Protein AF-A0A956QE33-F1 (afdb_monomer_lite)

Secondary structure (DSSP, 8-state):
-PPPPPPTTHHHHTTEEEEE-TTS-EEEEE--TT----------S--GGG--GGGTTTTT-

pLDDT: mean 89.16, std 12.03, range [53.41, 98.56]

Radius of gyration: 18.25 Å; chains: 1; bounding box: 40×26×49 Å

Structure (mmCIF, N/CA/C/O backbone):
data_AF-A0A956QE33-F1
#
_entry.id   AF-A0A956QE33-F1
#
loop_
_atom_site.group_PDB
_atom_site.id
_atom_site.type_symbol
_atom_site.label_atom_id
_atom_site.label_alt_id
_atom_site.label_comp_id
_atom_site.label_asym_id
_atom_site.label_entity_id
_atom_site.label_seq_id
_atom_site.pdbx_PDB_ins_code
_atom_site.Cartn_x
_atom_site.Cartn_y
_atom_site.Cartn_z
_atom_site.occupancy
_atom_site.B_iso_or_equiv
_atom_site.auth_seq_id
_atom_site.auth_comp_id
_atom_site.auth_asym_id
_atom_site.auth_atom_id
_atom_site.pdbx_PDB_model_num
ATOM 1 N N . MET A 1 1 ? 31.992 -8.168 24.134 1.00 53.41 1 MET A N 1
ATOM 2 C CA . MET A 1 1 ? 31.166 -8.326 22.918 1.00 53.41 1 MET A CA 1
ATOM 3 C C . MET A 1 1 ? 30.121 -7.222 22.956 1.00 53.41 1 MET A C 1
ATOM 5 O O . MET A 1 1 ? 29.247 -7.280 23.805 1.00 53.41 1 MET A O 1
ATOM 9 N N . SER A 1 2 ? 30.302 -6.157 22.171 1.00 61.66 2 SER A N 1
ATOM 10 C CA . SER A 1 2 ? 29.381 -5.010 22.146 1.00 61.66 2 SER A CA 1
ATOM 11 C C . SER A 1 2 ? 28.166 -5.387 21.302 1.00 61.66 2 SER A C 1
ATOM 13 O O . SER A 1 2 ? 28.339 -5.739 20.137 1.00 61.66 2 SER A O 1
ATOM 15 N N . SER A 1 3 ? 26.964 -5.370 21.879 1.00 67.88 3 SER A N 1
ATOM 16 C CA . SER A 1 3 ? 25.719 -5.587 21.138 1.00 67.88 3 SER A CA 1
ATOM 17 C C . SER A 1 3 ? 25.542 -4.488 20.089 1.00 67.88 3 SER A C 1
ATOM 19 O O . SER A 1 3 ? 25.839 -3.322 20.359 1.00 67.88 3 SER A O 1
ATOM 21 N N . ALA A 1 4 ? 25.083 -4.856 18.891 1.00 71.81 4 ALA A N 1
ATOM 22 C CA . ALA A 1 4 ? 24.689 -3.880 17.880 1.00 71.81 4 ALA A CA 1
ATOM 23 C C . ALA A 1 4 ? 23.571 -2.979 18.444 1.00 71.81 4 ALA A C 1
ATOM 25 O O . ALA A 1 4 ? 22.742 -3.474 19.213 1.00 71.81 4 ALA A O 1
ATOM 26 N N . PRO A 1 5 ? 23.544 -1.678 18.107 1.00 69.88 5 PRO A N 1
ATOM 27 C CA . PRO A 1 5 ? 22.450 -0.810 18.520 1.00 69.88 5 PRO A CA 1
ATOM 28 C C . PRO A 1 5 ? 21.133 -1.360 17.965 1.00 69.88 5 PRO A C 1
ATOM 30 O O . PRO A 1 5 ? 21.063 -1.739 16.793 1.00 69.88 5 PRO A O 1
ATOM 33 N N . GLU A 1 6 ? 20.097 -1.428 18.803 1.00 68.88 6 GLU A N 1
ATOM 34 C CA . GLU A 1 6 ? 18.763 -1.795 18.335 1.00 68.88 6 GLU A CA 1
ATOM 35 C C . GLU A 1 6 ? 18.301 -0.801 17.268 1.00 68.88 6 GLU A C 1
ATOM 37 O O . GLU A 1 6 ? 18.492 0.413 17.385 1.00 68.88 6 GLU A O 1
ATOM 42 N N . SER A 1 7 ? 17.718 -1.330 16.192 1.00 73.69 7 SER A N 1
ATOM 43 C CA . SER A 1 7 ? 17.216 -0.501 15.104 1.00 73.69 7 SER A CA 1
ATOM 44 C C . SER A 1 7 ? 16.095 0.402 15.632 1.00 73.69 7 SER A C 1
ATOM 46 O O . SER A 1 7 ? 15.135 -0.111 16.215 1.00 73.69 7 SER A O 1
ATOM 48 N N . PRO A 1 8 ? 16.139 1.724 15.375 1.00 66.50 8 PRO A N 1
ATOM 49 C CA . PRO A 1 8 ? 15.092 2.652 15.810 1.00 66.50 8 PRO A CA 1
ATOM 50 C C . PRO A 1 8 ? 13.724 2.333 15.185 1.00 66.50 8 PRO A C 1
ATOM 52 O O . PRO A 1 8 ? 12.704 2.882 15.591 1.00 66.50 8 PRO A O 1
ATOM 55 N N . PHE A 1 9 ? 13.690 1.434 14.199 1.00 68.56 9 PHE A N 1
ATOM 56 C CA . PHE A 1 9 ? 12.487 1.031 13.490 1.00 68.56 9 PHE A CA 1
ATOM 57 C C . PHE A 1 9 ? 11.794 -0.197 14.094 1.00 68.56 9 PHE A C 1
ATOM 59 O O . PHE A 1 9 ? 10.700 -0.521 13.650 1.00 68.56 9 PHE A O 1
ATOM 66 N N . VAL A 1 10 ? 12.361 -0.868 15.108 1.00 69.94 10 VAL A N 1
ATOM 67 C CA . VAL A 1 10 ? 11.761 -2.083 15.705 1.00 69.94 10 VAL A CA 1
ATOM 68 C C . VAL A 1 10 ? 10.326 -1.837 16.190 1.00 69.94 10 VAL A C 1
ATOM 70 O O . VAL A 1 10 ? 9.431 -2.610 15.857 1.00 69.94 10 VAL A O 1
ATOM 73 N N . GLY A 1 11 ? 10.068 -0.717 16.875 1.00 66.50 11 GLY A N 1
ATOM 74 C CA . GLY A 1 11 ? 8.718 -0.349 17.334 1.00 66.50 11 GLY A CA 1
ATOM 75 C C . GLY A 1 11 ? 7.756 0.121 16.230 1.00 66.50 11 GLY A C 1
ATOM 76 O O . GLY A 1 11 ? 6.566 0.312 16.485 1.00 66.50 11 GLY A O 1
ATOM 77 N N . LEU A 1 12 ? 8.239 0.334 14.999 1.00 68.19 12 LEU A N 1
ATOM 78 C CA . LEU A 1 12 ? 7.372 0.630 13.850 1.00 68.19 12 LEU A CA 1
ATOM 79 C C . LEU A 1 12 ? 6.831 -0.636 13.189 1.00 68.19 12 LEU A C 1
ATOM 81 O O . LEU A 1 12 ? 5.763 -0.573 12.585 1.00 68.19 12 LEU A O 1
ATOM 85 N N . VAL A 1 13 ? 7.565 -1.748 13.278 1.00 70.44 13 VAL A N 1
ATOM 86 C CA . VAL A 1 13 ? 7.181 -3.021 12.645 1.00 70.44 13 VAL A CA 1
ATOM 87 C C . VAL A 1 13 ? 6.502 -3.981 13.626 1.00 70.44 13 VAL A C 1
ATOM 89 O O . VAL A 1 13 ? 6.006 -5.021 13.199 1.00 70.44 13 VAL A O 1
ATOM 92 N N . SER A 1 14 ? 6.465 -3.661 14.924 1.00 78.19 14 SER A N 1
ATOM 93 C CA . SER A 1 14 ? 5.699 -4.452 15.889 1.00 78.19 14 SER A CA 1
ATOM 94 C C . SER A 1 14 ? 4.200 -4.381 15.573 1.00 78.19 14 SER A C 1
ATOM 96 O O . SER A 1 14 ? 3.695 -3.348 15.124 1.00 78.19 14 SER A O 1
ATOM 98 N N . ASP A 1 15 ? 3.499 -5.491 15.810 1.00 85.38 15 ASP A N 1
ATOM 99 C CA . ASP A 1 15 ? 2.031 -5.574 15.742 1.00 85.38 15 ASP A CA 1
ATOM 100 C C . ASP A 1 15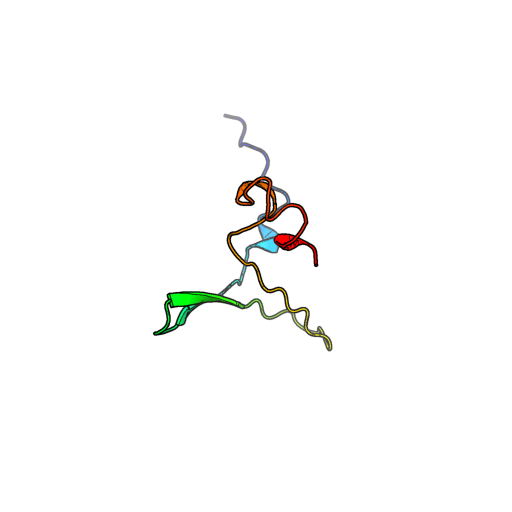 ? 1.441 -5.299 14.345 1.00 85.38 15 ASP A C 1
ATOM 102 O O . ASP A 1 15 ? 0.320 -4.811 14.204 1.00 85.38 15 ASP A O 1
ATOM 106 N N . VAL A 1 16 ? 2.209 -5.611 13.294 1.00 92.50 16 VAL A N 1
ATOM 107 C CA . VAL A 1 16 ? 1.730 -5.608 11.906 1.00 92.50 16 VAL A CA 1
ATOM 108 C C . VAL A 1 16 ? 1.244 -7.007 11.530 1.00 92.50 16 VAL A C 1
ATOM 110 O O . VAL A 1 16 ? 2.038 -7.945 11.437 1.00 92.50 16 VAL A O 1
ATOM 113 N N . GLU A 1 17 ? -0.046 -7.143 11.246 1.00 94.25 17 GLU A N 1
ATOM 114 C CA . GLU A 1 17 ? -0.622 -8.350 10.661 1.00 94.25 17 GLU A CA 1
ATOM 115 C C . GLU A 1 17 ? -0.471 -8.325 9.138 1.00 94.25 17 GLU A C 1
ATOM 117 O O . GLU A 1 17 ? -0.742 -7.317 8.478 1.00 94.25 17 GLU A O 1
ATOM 122 N N . ARG A 1 18 ? -0.041 -9.453 8.563 1.00 95.56 18 ARG A N 1
ATOM 123 C CA . ARG A 1 18 ? 0.077 -9.632 7.116 1.00 95.56 18 ARG A CA 1
ATOM 124 C C . ARG A 1 18 ? -0.878 -10.711 6.632 1.00 95.56 18 ARG A C 1
ATOM 126 O O . ARG A 1 18 ? -0.723 -11.873 6.998 1.00 95.56 18 ARG A O 1
ATOM 133 N N . THR A 1 19 ? -1.703 -10.351 5.655 1.00 97.75 19 THR A N 1
ATOM 134 C CA . THR A 1 19 ? -2.626 -11.275 4.985 1.00 97.75 19 THR A CA 1
ATOM 135 C C . THR A 1 19 ? -2.409 -11.241 3.476 1.00 97.75 19 THR A C 1
ATOM 137 O O . THR A 1 19 ? -2.151 -10.187 2.890 1.00 97.75 19 THR A O 1
ATOM 140 N N . VAL A 1 20 ? -2.468 -12.408 2.832 1.00 98.31 20 VAL A N 1
ATOM 141 C CA . VAL A 1 20 ? -2.497 -12.535 1.369 1.00 98.31 20 VAL A CA 1
ATOM 142 C C . VAL A 1 20 ? -3.907 -12.945 0.978 1.00 98.31 20 VAL A C 1
ATOM 144 O O . VAL A 1 20 ? -4.392 -13.966 1.452 1.00 98.31 20 VAL A O 1
ATOM 147 N N . LEU A 1 21 ? -4.563 -12.135 0.154 1.00 98.31 21 LEU A N 1
ATOM 148 C CA . LEU A 1 21 ? -5.910 -12.415 -0.340 1.00 98.31 21 LEU A CA 1
ATOM 149 C C . LEU A 1 21 ? -5.871 -13.428 -1.494 1.00 98.31 21 LEU A C 1
ATOM 151 O O . LEU A 1 21 ? -4.833 -13.598 -2.135 1.00 98.31 21 LEU A O 1
ATOM 155 N N . ASP A 1 22 ? -7.016 -14.029 -1.825 1.00 98.56 22 ASP A N 1
ATOM 156 C CA . ASP A 1 22 ? -7.134 -15.039 -2.894 1.00 98.56 22 ASP A CA 1
ATOM 157 C C . ASP A 1 22 ? -6.687 -14.528 -4.276 1.00 98.56 22 ASP A C 1
ATOM 159 O O . ASP A 1 22 ? -6.235 -15.296 -5.121 1.00 98.56 22 ASP A O 1
ATOM 163 N N . ASN A 1 23 ? -6.766 -13.213 -4.506 1.00 97.88 23 ASN A N 1
ATOM 164 C CA . ASN A 1 23 ? -6.300 -12.560 -5.733 1.00 97.88 23 ASN A CA 1
ATOM 165 C C . ASN A 1 23 ? -4.793 -12.219 -5.731 1.00 97.88 23 ASN A C 1
ATOM 167 O O . ASN A 1 23 ? -4.303 -11.596 -6.671 1.00 97.88 23 ASN A O 1
ATOM 171 N N . GLY A 1 24 ? -4.062 -12.578 -4.673 1.00 97.69 24 GLY A N 1
ATOM 172 C CA . GLY A 1 24 ? -2.629 -12.327 -4.516 1.00 97.69 24 GLY A CA 1
ATOM 173 C C . GLY A 1 24 ? -2.259 -10.967 -3.909 1.00 97.69 24 GLY A C 1
ATOM 174 O O . GLY A 1 24 ? -1.068 -10.705 -3.706 1.00 97.69 24 GLY A O 1
ATOM 175 N N . LEU A 1 25 ? -3.225 -10.099 -3.582 1.00 97.88 25 LEU A N 1
ATOM 176 C CA . LEU A 1 25 ? -2.941 -8.829 -2.911 1.00 97.88 25 LEU A CA 1
ATOM 177 C C . LEU A 1 25 ? -2.397 -9.081 -1.499 1.00 97.88 25 LEU A C 1
ATOM 179 O O . LEU A 1 25 ? -2.949 -9.863 -0.726 1.00 97.88 25 LEU A O 1
ATOM 183 N N . ARG A 1 26 ? -1.321 -8.374 -1.150 1.00 98.00 26 ARG A N 1
ATOM 184 C CA . ARG A 1 26 ? -0.742 -8.375 0.196 1.00 98.00 26 ARG A CA 1
ATOM 185 C C . ARG A 1 26 ? -1.293 -7.189 0.975 1.00 98.00 26 ARG A C 1
ATOM 187 O O . ARG A 1 26 ? -1.098 -6.052 0.556 1.00 98.00 26 ARG A O 1
ATOM 194 N N . VAL A 1 27 ? -1.930 -7.463 2.105 1.00 97.81 27 VAL A N 1
ATOM 195 C CA . VAL A 1 27 ? -2.466 -6.455 3.020 1.00 97.81 27 VAL A CA 1
ATOM 196 C C . VAL A 1 27 ? -1.633 -6.465 4.294 1.00 97.81 27 VAL A C 1
ATOM 198 O O . VAL A 1 27 ? -1.339 -7.532 4.834 1.00 97.81 27 VAL A O 1
ATOM 201 N N . LEU A 1 28 ? -1.232 -5.275 4.737 1.00 96.00 28 LEU A N 1
ATOM 202 C CA . LEU A 1 28 ? -0.560 -5.049 6.011 1.00 96.00 28 LEU A CA 1
ATOM 203 C C . LEU A 1 28 ? -1.474 -4.179 6.869 1.00 96.00 28 LEU A C 1
ATOM 205 O O . LEU A 1 28 ? -1.832 -3.079 6.448 1.00 96.00 28 LEU A O 1
ATOM 209 N N . VAL A 1 29 ? -1.851 -4.673 8.044 1.00 94.94 29 VAL A N 1
ATOM 210 C CA . VAL A 1 29 ? -2.706 -3.955 8.993 1.00 94.94 29 VAL A CA 1
ATOM 211 C C . VAL A 1 29 ? -1.940 -3.764 10.287 1.00 94.94 29 VAL A C 1
ATOM 213 O O . VAL A 1 29 ? -1.335 -4.698 10.800 1.00 94.94 29 VAL A O 1
ATOM 216 N N . ARG A 1 30 ? -1.972 -2.543 10.815 1.00 91.75 30 ARG A N 1
ATOM 217 C CA . ARG A 1 30 ? -1.493 -2.235 12.157 1.00 91.75 30 ARG A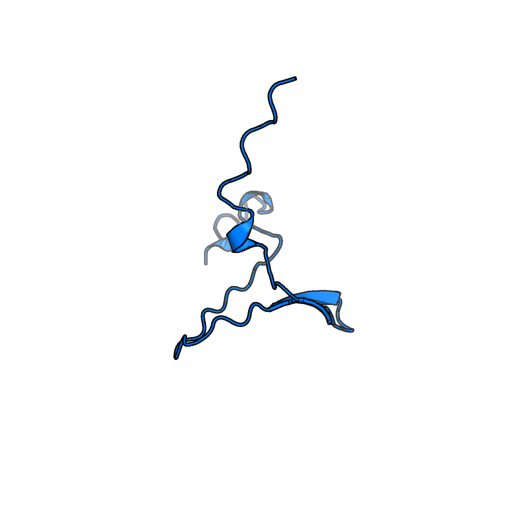 CA 1
ATOM 218 C C . ARG A 1 30 ? -2.590 -1.499 12.896 1.00 91.75 30 ARG A C 1
ATOM 220 O O . ARG A 1 30 ? -2.993 -0.413 12.476 1.00 91.75 30 ARG A O 1
ATOM 227 N N . GLU A 1 31 ? -3.040 -2.070 13.999 1.00 90.88 31 GLU A N 1
ATOM 228 C CA . GLU A 1 31 ? -3.955 -1.387 14.903 1.00 90.88 31 GLU A CA 1
ATOM 229 C C . GLU A 1 31 ? -3.162 -0.429 15.791 1.00 90.88 31 GLU A C 1
ATOM 231 O O . GLU A 1 31 ? -2.164 -0.797 16.410 1.00 90.88 31 GLU A O 1
ATOM 236 N N . VAL A 1 32 ? -3.583 0.834 15.830 1.00 88.88 32 VAL A N 1
ATOM 237 C CA . VAL A 1 32 ? -2.923 1.870 16.628 1.00 88.88 32 VAL A CA 1
ATOM 238 C C . VAL A 1 32 ? -3.960 2.501 17.541 1.00 88.88 32 VAL A C 1
ATOM 240 O O . VAL A 1 32 ? -4.744 3.343 17.116 1.00 88.88 32 VAL A O 1
ATOM 243 N N . TYR A 1 33 ? -3.958 2.123 18.814 1.00 87.75 33 TYR A N 1
ATOM 244 C CA . TYR A 1 33 ? -4.824 2.731 19.821 1.00 87.75 33 TYR A CA 1
ATOM 245 C C . TYR A 1 33 ? -4.108 3.882 20.545 1.00 87.75 33 TYR A C 1
ATOM 247 O O . TYR A 1 33 ? -2.903 3.795 20.782 1.00 87.75 33 TYR A O 1
ATOM 255 N N . PRO A 1 34 ? -4.819 4.958 20.928 1.00 89.38 34 PRO A N 1
ATOM 256 C CA . PRO A 1 34 ? -6.252 5.210 20.747 1.00 89.38 34 PRO A CA 1
ATOM 257 C C . PR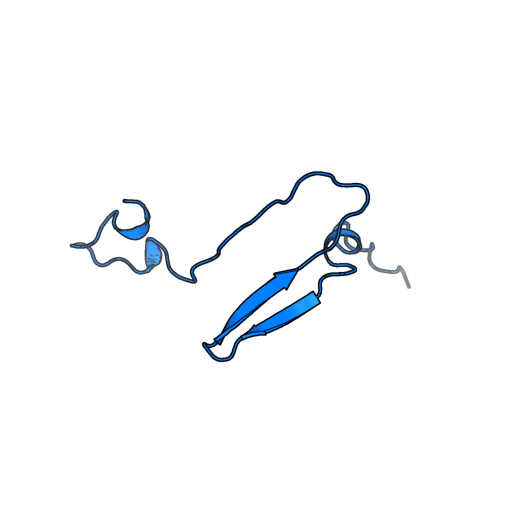O A 1 34 ? -6.556 6.024 19.470 1.00 89.38 34 PRO A C 1
ATOM 259 O O . PRO A 1 34 ? -7.405 6.915 19.510 1.00 89.38 34 PRO A O 1
ATOM 262 N N . SER A 1 35 ? -5.839 5.798 18.360 1.00 88.44 35 SER A N 1
ATOM 263 C CA . SER A 1 35 ? -6.017 6.598 17.139 1.00 88.44 35 SER A CA 1
ATOM 264 C C . SER A 1 35 ? -7.480 6.597 16.692 1.00 88.44 35 SER A C 1
ATOM 266 O O . SER A 1 35 ? -8.091 5.544 16.539 1.00 88.44 35 SER A O 1
ATOM 268 N N . GLN A 1 36 ? -8.032 7.786 16.445 1.00 93.62 36 GLN A N 1
ATOM 269 C CA . GLN A 1 36 ? -9.369 7.971 15.859 1.00 93.62 36 GLN A CA 1
ATOM 270 C C . GLN A 1 36 ? -9.296 8.229 14.346 1.00 93.62 36 GLN A C 1
ATOM 272 O O . GLN A 1 36 ? -10.262 8.674 13.733 1.00 93.62 36 GLN A O 1
ATOM 277 N N . VAL A 1 37 ? -8.130 7.986 13.744 1.00 95.19 37 VAL A N 1
ATOM 278 C CA . VAL A 1 37 ? -7.880 8.155 12.313 1.00 95.19 37 VAL A CA 1
ATOM 279 C C . VAL A 1 37 ? -7.262 6.896 11.727 1.00 95.19 37 VAL A C 1
ATOM 281 O O . VAL A 1 37 ? -6.530 6.170 12.404 1.00 95.19 37 VAL A O 1
ATOM 284 N N . VAL A 1 38 ? -7.534 6.678 10.442 1.00 95.50 38 VAL A N 1
ATOM 285 C CA . VAL A 1 38 ? -6.955 5.596 9.647 1.00 95.50 38 VAL A CA 1
ATOM 286 C C . VAL A 1 38 ? -6.095 6.209 8.550 1.00 95.50 38 VAL A C 1
ATOM 288 O O . VAL A 1 38 ? -6.538 7.107 7.836 1.00 95.50 38 VAL A O 1
ATOM 291 N N . ALA A 1 39 ? -4.872 5.703 8.406 1.00 95.00 39 ALA A N 1
ATOM 292 C CA . ALA A 1 39 ? -4.023 5.970 7.255 1.00 95.00 39 ALA A CA 1
ATOM 293 C C . ALA A 1 39 ? -4.062 4.758 6.319 1.00 95.00 39 ALA A C 1
ATOM 295 O O . ALA A 1 39 ? -3.873 3.626 6.760 1.00 95.00 39 ALA A O 1
ATOM 296 N N . LEU A 1 40 ? -4.293 5.000 5.030 1.00 96.69 40 LEU A N 1
ATOM 297 C CA . LEU A 1 40 ? -4.274 3.973 3.993 1.00 96.69 40 LEU A CA 1
ATOM 298 C C . LEU A 1 40 ? -3.163 4.289 2.993 1.00 96.69 40 LEU A C 1
ATOM 300 O O . LEU A 1 40 ? -2.952 5.441 2.617 1.00 96.69 40 LEU A O 1
ATOM 304 N N . SER A 1 41 ? -2.455 3.262 2.539 1.00 96.88 41 SER A N 1
ATOM 305 C CA . SER A 1 41 ? -1.478 3.376 1.459 1.00 96.88 41 SER A CA 1
ATOM 306 C C . SER A 1 41 ? -1.573 2.154 0.563 1.00 96.88 41 SER A C 1
ATOM 308 O O . SER A 1 41 ? -1.673 1.028 1.048 1.00 96.88 41 SER A O 1
ATOM 310 N N . ILE A 1 42 ? -1.538 2.382 -0.746 1.00 96.56 42 ILE A N 1
ATOM 311 C CA . ILE A 1 42 ? -1.567 1.333 -1.762 1.00 96.56 42 ILE A CA 1
ATOM 312 C C . ILE A 1 42 ? -0.261 1.429 -2.536 1.00 96.56 42 ILE A C 1
ATOM 314 O O . ILE A 1 42 ? 0.105 2.499 -3.015 1.00 96.56 42 ILE A O 1
ATOM 318 N N . TRP A 1 43 ? 0.433 0.303 -2.649 1.00 96.75 43 TRP A N 1
ATOM 319 C CA . TRP A 1 43 ? 1.719 0.219 -3.327 1.00 96.75 43 TRP A CA 1
ATOM 320 C C . TRP A 1 43 ? 1.575 -0.663 -4.557 1.00 96.75 43 TRP A C 1
ATOM 322 O O . TRP A 1 43 ? 1.267 -1.851 -4.445 1.00 96.75 43 TRP A O 1
ATOM 332 N N . VAL A 1 44 ? 1.819 -0.084 -5.729 1.00 95.88 44 VAL A N 1
ATOM 333 C CA . VAL A 1 44 ? 1.894 -0.821 -6.991 1.00 95.88 44 VAL A CA 1
ATOM 334 C C . VAL A 1 44 ? 3.368 -1.021 -7.320 1.00 95.88 44 VAL A C 1
ATOM 336 O O . VAL A 1 44 ? 4.153 -0.081 -7.269 1.00 95.88 44 VAL A O 1
ATOM 339 N N . GLY A 1 45 ? 3.765 -2.255 -7.631 1.00 95.50 45 GLY A N 1
ATOM 340 C CA . GLY A 1 45 ? 5.160 -2.622 -7.909 1.00 95.50 45 GLY A CA 1
ATOM 341 C C . GLY A 1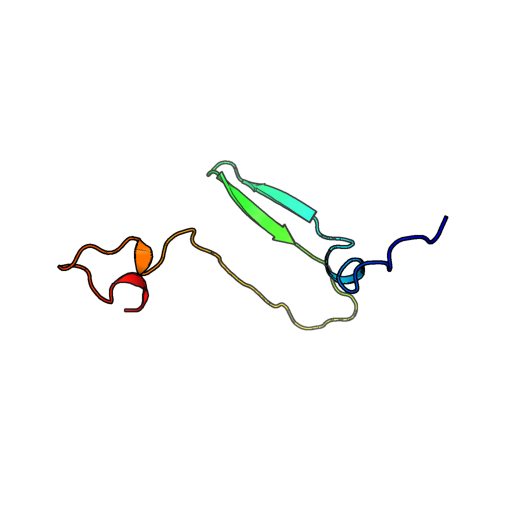 45 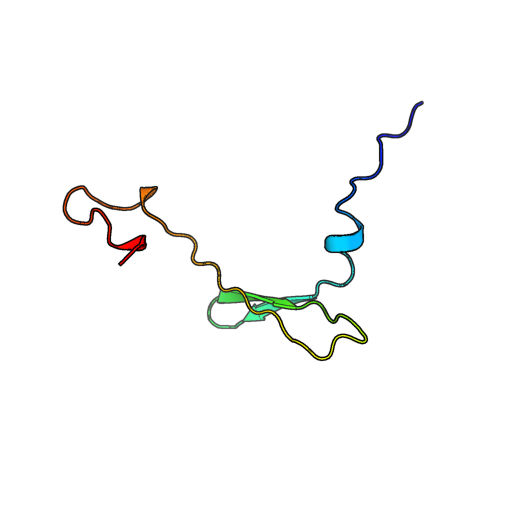? 5.672 -2.178 -9.283 1.00 95.50 45 GLY A C 1
ATOM 342 O O . GLY A 1 45 ? 6.399 -2.933 -9.918 1.00 95.50 45 GLY A O 1
ATOM 343 N N . VAL A 1 46 ? 5.256 -1.005 -9.761 1.00 96.62 46 VAL A N 1
ATOM 344 C CA . VAL A 1 46 ? 5.634 -0.418 -11.052 1.00 96.62 46 VAL A CA 1
ATOM 345 C C . VAL A 1 46 ? 5.836 1.091 -10.883 1.00 96.62 46 VAL A C 1
ATOM 347 O O . VAL A 1 46 ? 5.350 1.687 -9.926 1.00 96.62 46 VAL A O 1
ATOM 350 N N . GLY A 1 47 ? 6.574 1.705 -11.799 1.00 96.75 47 GLY A N 1
ATOM 351 C CA . GLY A 1 47 ? 6.858 3.136 -11.828 1.00 96.75 47 GLY A CA 1
ATOM 352 C C . GLY A 1 47 ? 7.582 3.516 -13.118 1.00 96.75 47 GLY A C 1
ATOM 353 O O . GLY A 1 47 ? 7.756 2.670 -13.995 1.00 96.75 47 GLY A O 1
ATOM 354 N N . SER A 1 48 ? 8.070 4.754 -13.212 1.00 97.00 48 SER A N 1
ATOM 355 C CA . SER A 1 48 ? 8.634 5.302 -14.458 1.00 97.00 48 SER A CA 1
ATOM 356 C C . SER A 1 48 ? 9.810 4.511 -15.037 1.00 97.00 48 SER A C 1
ATOM 358 O O . SER A 1 48 ? 10.012 4.500 -16.245 1.00 97.00 48 SER A O 1
ATOM 360 N N . VAL A 1 49 ? 10.560 3.779 -14.204 1.00 96.81 49 VAL A N 1
ATOM 361 C CA . VAL A 1 49 ? 11.648 2.890 -14.656 1.00 96.81 49 VAL A CA 1
ATOM 362 C C . VAL A 1 49 ? 11.167 1.762 -15.585 1.00 96.81 49 VAL A C 1
ATOM 364 O O . VAL A 1 49 ? 11.973 1.181 -16.306 1.00 96.81 49 VAL A O 1
ATOM 367 N N . PHE A 1 50 ? 9.868 1.455 -15.582 1.00 97.69 50 PHE A N 1
ATOM 368 C CA . PHE A 1 50 ? 9.249 0.445 -16.442 1.00 97.69 50 PHE A CA 1
ATOM 369 C C . PHE A 1 50 ? 8.610 1.033 -17.710 1.00 97.69 50 PHE A C 1
ATOM 371 O O . PHE A 1 50 ? 8.060 0.277 -18.509 1.00 97.69 50 PHE A O 1
ATOM 378 N N . GLU A 1 51 ? 8.670 2.351 -17.912 1.00 98.00 51 GLU A N 1
ATOM 379 C CA . GLU A 1 51 ? 8.097 3.005 -19.091 1.00 98.00 51 GLU A CA 1
ATOM 380 C C . GLU A 1 51 ? 8.986 2.828 -20.324 1.00 98.00 51 GLU A C 1
ATOM 382 O O . GLU A 1 51 ? 10.212 2.960 -20.277 1.00 98.00 51 GLU A O 1
ATOM 387 N N . GLN A 1 52 ? 8.356 2.589 -21.474 1.00 97.81 52 GLN A N 1
ATOM 388 C CA . GLN A 1 52 ? 9.009 2.777 -22.767 1.00 97.81 52 GLN A CA 1
ATOM 389 C C . GLN A 1 52 ? 9.094 4.269 -23.110 1.00 97.81 52 GLN A C 1
ATOM 391 O O . GLN A 1 52 ? 8.325 5.085 -22.613 1.00 97.81 52 GLN A O 1
ATOM 396 N N . ALA A 1 53 ? 9.952 4.635 -24.066 1.00 96.94 53 ALA A N 1
ATOM 397 C CA . ALA A 1 53 ? 10.074 6.027 -24.514 1.00 96.94 53 ALA A CA 1
ATOM 398 C C . ALA A 1 53 ? 8.736 6.649 -24.973 1.00 96.94 53 ALA A C 1
ATOM 400 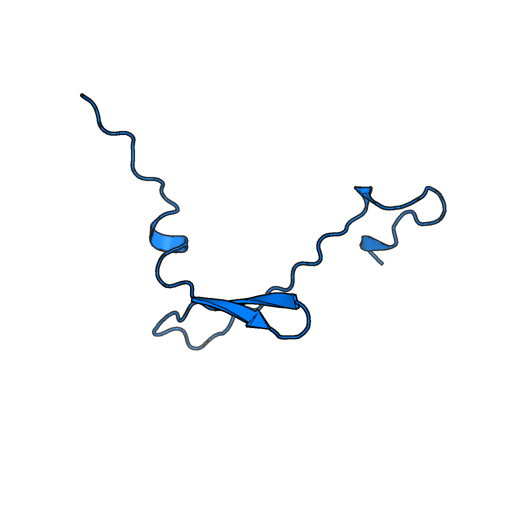O O . ALA A 1 53 ? 8.502 7.835 -24.764 1.00 96.94 53 ALA A O 1
ATOM 401 N N . ARG A 1 54 ? 7.838 5.847 -25.567 1.00 97.69 54 ARG A N 1
ATOM 402 C CA . ARG A 1 54 ? 6.491 6.286 -25.988 1.00 97.69 54 ARG A CA 1
ATOM 403 C C . ARG A 1 54 ? 5.481 6.406 -24.835 1.00 97.69 54 ARG A C 1
ATOM 405 O O . ARG A 1 54 ? 4.380 6.892 -25.054 1.00 97.69 54 ARG A O 1
ATOM 412 N N . GLU A 1 55 ? 5.836 5.907 -23.657 1.00 97.94 55 GLU A N 1
ATOM 413 C CA . GLU A 1 55 ? 5.005 5.813 -22.448 1.00 97.94 55 GLU A CA 1
ATOM 414 C C . GLU A 1 55 ? 5.497 6.774 -21.356 1.00 97.94 55 GLU A C 1
ATOM 416 O O . GLU A 1 55 ? 5.042 6.709 -20.218 1.00 97.94 55 GLU A O 1
ATOM 421 N N . ALA A 1 56 ? 6.442 7.658 -21.695 1.00 96.69 56 ALA A N 1
ATOM 422 C CA . ALA A 1 56 ? 7.061 8.572 -20.751 1.00 96.69 56 ALA A CA 1
ATOM 423 C C . ALA A 1 56 ? 6.005 9.412 -20.011 1.00 96.69 56 ALA A C 1
ATOM 425 O O . ALA A 1 56 ? 5.232 10.151 -20.625 1.00 96.69 56 ALA A O 1
ATOM 426 N N . GLY A 1 57 ? 6.004 9.303 -18.684 1.00 96.69 57 GLY A N 1
ATOM 427 C CA . GLY A 1 57 ? 5.086 9.990 -17.781 1.00 96.69 57 GLY A CA 1
ATOM 428 C C . GLY A 1 57 ? 3.807 9.221 -17.437 1.00 96.69 57 GLY A C 1
ATOM 429 O O . GLY A 1 57 ? 3.035 9.720 -16.621 1.00 96.69 57 GLY A O 1
ATOM 430 N N . TYR A 1 58 ? 3.567 8.026 -17.987 1.00 97.00 58 TYR A N 1
ATOM 431 C CA . TYR A 1 58 ? 2.342 7.252 -17.720 1.00 97.00 58 TYR A CA 1
ATOM 432 C C . TYR A 1 58 ? 2.182 6.820 -16.264 1.00 97.00 58 TYR A C 1
ATOM 434 O O . TYR A 1 58 ? 1.070 6.759 -15.767 1.00 97.00 58 TYR A O 1
ATOM 442 N N . SER A 1 59 ? 3.268 6.532 -15.557 1.00 96.38 59 SER A N 1
ATOM 443 C CA . SER A 1 59 ? 3.211 6.150 -14.143 1.00 96.38 59 SER A CA 1
ATOM 444 C C . SER A 1 59 ? 2.856 7.330 -13.236 1.00 96.38 59 SER A C 1
ATOM 446 O O . SER A 1 59 ? 2.533 7.124 -12.070 1.00 96.38 59 SER A O 1
ATOM 448 N N . HIS A 1 60 ? 2.989 8.559 -13.743 1.00 94.25 60 HIS A N 1
ATOM 449 C CA . HIS A 1 60 ? 2.637 9.780 -13.026 1.00 94.25 60 HIS A CA 1
ATOM 450 C C . HIS A 1 60 ? 1.230 10.284 -13.382 1.00 94.25 60 HIS A C 1
ATOM 452 O O . HIS A 1 60 ? 0.552 10.808 -12.501 1.00 94.25 60 HIS A O 1
ATOM 458 N N . PHE A 1 61 ? 0.845 10.212 -14.662 1.00 93.62 61 PHE A N 1
ATOM 459 C CA . PHE A 1 61 ? -0.438 10.701 -15.184 1.00 93.62 61 PHE A CA 1
ATOM 460 C C . PHE A 1 61 ? -1.622 9.849 -14.712 1.00 93.62 61 PHE A C 1
ATOM 462 O O . PHE A 1 61 ? -2.609 10.458 -14.240 1.00 93.62 61 PHE A O 1
#

Sequence (61 aa):
MSSAPESPFVGLVSDVERTVLDNGLRVLVREVYPSQVVALSIWVGVGSVFEQAREAGYSHF

Foldseek 3Di:
DDDDPDDPCPVVPPQWDWDQDPVRDIDTDHDDPPDPDDDDDDDDPDAQVPDDPVCHCVRPD